Protein AF-A0A838HYQ6-F1 (afdb_monomer_lite)

Secondary structure (DSSP, 8-state):
-HHHHHHHHHHHHHHHHHHHHHHHHHHHHHHHHTT--TTS-HHHHHHHHHHHHHHHHHHHHHHHHHHHHHHHHTT---GGGHHHHHHHHHHHHHHHHHHHHHHIIIIIS---

Structure (mmCIF, N/CA/C/O backbone):
data_AF-A0A838HYQ6-F1
#
_entry.id   AF-A0A838HYQ6-F1
#
loop_
_atom_site.group_PDB
_atom_site.id
_atom_site.type_symbol
_atom_site.label_atom_id
_atom_site.label_alt_id
_atom_site.label_comp_id
_atom_site.label_asym_id
_atom_site.label_entity_id
_atom_site.label_seq_id
_atom_site.pdbx_PDB_ins_code
_atom_site.Cartn_x
_atom_site.Cartn_y
_atom_site.Cartn_z
_atom_site.occupancy
_atom_site.B_iso_or_equiv
_atom_site.auth_seq_id
_atom_site.auth_comp_id
_atom_site.auth_asym_id
_atom_site.auth_atom_id
_atom_site.pdbx_PDB_model_num
ATOM 1 N N . ASP A 1 1 ? -23.676 -4.061 15.754 1.00 61.34 1 ASP A N 1
ATOM 2 C CA . ASP A 1 1 ? -22.248 -4.304 16.058 1.00 61.34 1 ASP A CA 1
ATOM 3 C C . ASP A 1 1 ? -21.327 -3.662 15.026 1.00 61.34 1 ASP A C 1
ATOM 5 O O . ASP A 1 1 ? -20.754 -4.354 14.186 1.00 61.34 1 ASP A O 1
ATOM 9 N N . ASP A 1 2 ? -21.137 -2.345 15.103 1.00 75.62 2 ASP A N 1
ATOM 10 C CA . ASP A 1 2 ? -20.304 -1.580 14.153 1.00 75.62 2 ASP A CA 1
ATOM 11 C C . ASP A 1 2 ? -18.847 -2.070 14.116 1.00 75.62 2 ASP A C 1
ATOM 13 O O . ASP A 1 2 ? -18.203 -2.095 13.069 1.00 75.62 2 ASP A O 1
ATOM 17 N N . LEU A 1 3 ? -18.347 -2.589 15.243 1.00 76.88 3 LEU A N 1
ATOM 18 C CA . LEU A 1 3 ? -17.020 -3.201 15.342 1.00 76.88 3 LEU A CA 1
ATOM 19 C C . LEU A 1 3 ? -16.883 -4.487 14.517 1.00 76.88 3 LEU A C 1
ATOM 21 O O . LEU A 1 3 ? -15.807 -4.765 13.987 1.00 76.88 3 LEU A O 1
ATOM 25 N N . ARG A 1 4 ? -17.949 -5.289 14.393 1.00 81.94 4 ARG A N 1
ATOM 26 C CA . ARG A 1 4 ? -17.924 -6.511 13.576 1.00 81.94 4 ARG A CA 1
ATOM 27 C C . ARG A 1 4 ? -17.851 -6.150 12.098 1.00 81.94 4 ARG A C 1
ATOM 29 O O . ARG A 1 4 ? -17.064 -6.750 11.372 1.00 81.94 4 ARG A O 1
ATOM 36 N N . GLN A 1 5 ? -18.629 -5.153 11.682 1.00 85.12 5 GLN A N 1
ATOM 37 C CA . GLN A 1 5 ? -18.608 -4.634 10.319 1.00 85.12 5 GLN A CA 1
ATOM 38 C C . GLN A 1 5 ? -17.237 -4.035 9.984 1.00 85.12 5 GLN A C 1
ATOM 40 O O . GLN A 1 5 ? -16.644 -4.437 8.987 1.00 85.12 5 GLN A O 1
ATOM 45 N N . PHE A 1 6 ? -16.683 -3.183 10.854 1.00 85.56 6 PHE A N 1
ATOM 46 C CA . PHE A 1 6 ? -15.327 -2.642 10.710 1.00 85.56 6 PHE A CA 1
ATOM 47 C C . PHE A 1 6 ? -14.291 -3.747 10.469 1.00 85.56 6 PHE A C 1
ATOM 49 O O . PHE A 1 6 ? -13.580 -3.720 9.471 1.00 85.56 6 PHE A O 1
ATOM 56 N N . ARG A 1 7 ? -14.260 -4.775 11.328 1.00 86.44 7 ARG A N 1
ATOM 57 C CA . ARG A 1 7 ? -13.299 -5.884 11.211 1.00 86.44 7 ARG A CA 1
ATOM 58 C C . ARG A 1 7 ? -13.404 -6.617 9.876 1.00 86.44 7 ARG A C 1
ATOM 60 O O . ARG A 1 7 ? -12.372 -6.954 9.305 1.00 86.44 7 ARG A O 1
ATOM 67 N N . VAL A 1 8 ? -14.624 -6.877 9.404 1.00 90.38 8 VAL A N 1
ATOM 68 C CA . VAL A 1 8 ? -14.861 -7.571 8.130 1.00 90.38 8 VAL A CA 1
ATOM 69 C C . VAL A 1 8 ? -14.372 -6.729 6.952 1.00 90.38 8 VAL A C 1
ATOM 71 O O . VAL A 1 8 ? -13.671 -7.254 6.092 1.00 90.38 8 VAL A O 1
ATOM 74 N N . TRP A 1 9 ? -14.672 -5.429 6.927 1.00 90.00 9 TRP A N 1
ATOM 75 C CA . TRP A 1 9 ? -14.225 -4.557 5.839 1.00 90.00 9 TRP A CA 1
ATOM 76 C C . TRP A 1 9 ? -12.713 -4.339 5.852 1.00 90.00 9 TRP A C 1
ATOM 78 O O . TRP A 1 9 ? -12.084 -4.454 4.808 1.00 90.00 9 TRP A O 1
ATOM 88 N N . THR A 1 10 ? -12.099 -4.113 7.018 1.00 89.69 10 THR A N 1
ATOM 89 C CA . THR A 1 10 ? -10.644 -3.916 7.114 1.00 89.69 10 THR A CA 1
ATOM 90 C C . THR A 1 10 ? -9.870 -5.137 6.620 1.00 89.69 10 THR A C 1
ATOM 92 O O . THR A 1 10 ? -8.917 -4.983 5.857 1.00 89.69 10 THR A O 1
ATOM 95 N N . ILE A 1 11 ? -10.277 -6.352 7.015 1.00 92.19 11 ILE A N 1
ATOM 96 C CA . ILE A 1 11 ? -9.584 -7.563 6.559 1.00 92.19 11 ILE A CA 1
ATOM 97 C C . ILE A 1 11 ? -9.855 -7.847 5.080 1.00 92.19 11 ILE A C 1
ATOM 99 O O . ILE A 1 11 ? -8.938 -8.250 4.372 1.00 92.19 11 ILE A O 1
ATOM 103 N N . ALA A 1 12 ? -11.071 -7.583 4.589 1.00 94.12 12 ALA A N 1
ATOM 104 C CA . ALA A 1 12 ? -11.383 -7.710 3.169 1.00 94.12 12 ALA A CA 1
ATOM 105 C C . ALA A 1 12 ? -10.497 -6.782 2.323 1.00 94.12 12 ALA A C 1
ATOM 107 O O . ALA A 1 12 ? -9.874 -7.243 1.369 1.00 94.12 12 ALA A O 1
ATOM 108 N N . THR A 1 13 ? -10.352 -5.512 2.715 1.00 93.50 13 THR A N 1
ATOM 109 C CA . THR A 1 13 ? -9.462 -4.557 2.039 1.00 93.50 13 THR A CA 1
ATOM 110 C C . THR A 1 13 ? -8.003 -5.016 2.069 1.00 93.50 13 THR A C 1
ATOM 112 O O . THR A 1 13 ? -7.326 -4.967 1.044 1.00 93.50 13 THR A O 1
ATOM 115 N N . ALA A 1 14 ? -7.521 -5.526 3.208 1.00 92.81 14 ALA A N 1
ATOM 116 C CA . ALA A 1 14 ? -6.159 -6.048 3.315 1.00 92.81 14 ALA A CA 1
ATOM 117 C C . ALA A 1 14 ? -5.915 -7.253 2.387 1.00 92.81 14 ALA A C 1
ATOM 119 O O . ALA A 1 14 ? -4.866 -7.336 1.751 1.00 92.81 14 ALA A O 1
ATOM 120 N N . LEU A 1 15 ? -6.885 -8.168 2.271 1.00 94.56 15 LEU A N 1
ATOM 121 C CA . LEU A 1 15 ? -6.801 -9.330 1.379 1.00 94.56 15 LEU A CA 1
ATOM 122 C C . LEU A 1 15 ? -6.834 -8.934 -0.102 1.00 94.56 15 LEU A 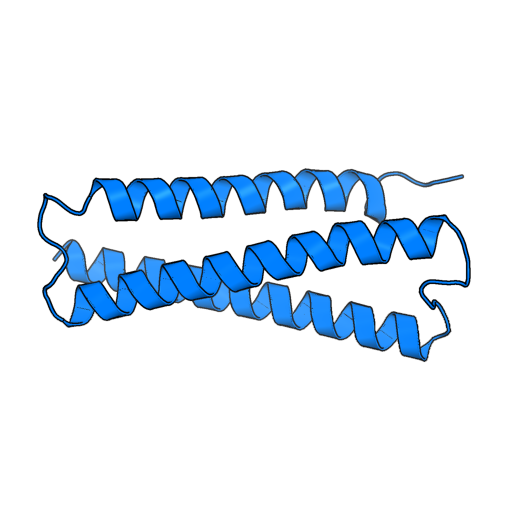C 1
ATOM 124 O O . LEU A 1 15 ? -6.078 -9.487 -0.903 1.00 94.56 15 LEU A O 1
ATOM 128 N N . LEU A 1 16 ? -7.673 -7.965 -0.470 1.00 94.38 16 LEU A N 1
ATOM 129 C CA . LEU A 1 16 ? -7.702 -7.420 -1.829 1.00 94.38 16 LEU A CA 1
ATOM 130 C C . LEU A 1 16 ? -6.364 -6.761 -2.184 1.00 94.38 16 LEU A C 1
ATOM 132 O O . LEU A 1 16 ? -5.803 -7.050 -3.238 1.00 94.38 16 LEU A O 1
ATOM 136 N N . GLY A 1 17 ? -5.800 -5.968 -1.269 1.00 91.50 17 GLY A N 1
ATOM 137 C CA . GLY A 1 17 ? -4.466 -5.392 -1.431 1.00 91.50 17 GLY A CA 1
ATOM 138 C C . GLY A 1 17 ? -3.367 -6.449 -1.559 1.00 91.50 17 GLY A C 1
ATOM 139 O O . GLY A 1 17 ? -2.487 -6.325 -2.407 1.00 91.50 17 GLY A O 1
ATOM 140 N N . ALA A 1 18 ? -3.426 -7.522 -0.765 1.00 93.31 18 ALA A N 1
ATOM 141 C CA . ALA A 1 18 ? -2.469 -8.625 -0.858 1.00 93.31 18 ALA A CA 1
ATOM 142 C C . ALA A 1 18 ? -2.566 -9.367 -2.199 1.00 93.31 18 ALA A C 1
ATOM 144 O O . ALA A 1 18 ? -1.544 -9.723 -2.781 1.00 93.31 18 ALA A O 1
ATOM 145 N N . THR A 1 19 ? -3.784 -9.555 -2.713 1.00 94.19 19 THR A N 1
ATOM 146 C CA . THR A 1 19 ? -4.026 -10.154 -4.035 1.00 94.19 19 THR A CA 1
ATOM 147 C C . THR A 1 19 ? -3.441 -9.283 -5.144 1.00 94.19 19 THR A C 1
ATOM 149 O O . THR A 1 19 ? -2.760 -9.786 -6.034 1.00 94.19 19 THR A O 1
ATOM 152 N N . PHE A 1 20 ? -3.647 -7.968 -5.054 1.00 91.25 20 PHE A N 1
ATOM 153 C CA . PHE A 1 20 ? -3.056 -7.000 -5.969 1.00 91.25 20 PHE A CA 1
ATOM 154 C C . PHE A 1 20 ? -1.517 -7.044 -5.937 1.00 91.25 20 PHE A C 1
ATOM 156 O O . PHE A 1 20 ? -0.880 -7.179 -6.979 1.00 91.25 20 PHE A O 1
ATOM 163 N N . LEU A 1 21 ? -0.912 -7.033 -4.743 1.00 91.94 21 LEU A N 1
ATOM 164 C CA . LEU A 1 21 ? 0.543 -7.108 -4.578 1.00 91.94 21 LEU A CA 1
ATOM 165 C C . LEU A 1 21 ? 1.128 -8.420 -5.128 1.00 91.94 21 LEU A C 1
ATOM 167 O O . LEU A 1 21 ? 2.203 -8.413 -5.725 1.00 91.94 21 LEU A O 1
ATOM 171 N N . ALA A 1 22 ? 0.421 -9.540 -4.956 1.00 91.12 22 ALA A N 1
ATOM 172 C CA . ALA A 1 22 ? 0.820 -10.824 -5.523 1.00 91.12 22 ALA A CA 1
ATOM 173 C C . ALA A 1 22 ? 0.791 -10.804 -7.060 1.00 91.12 22 ALA A C 1
ATOM 175 O O . ALA A 1 22 ? 1.720 -11.311 -7.689 1.00 91.12 22 ALA A O 1
ATOM 176 N N . GLY A 1 23 ? -0.229 -10.178 -7.659 1.00 89.69 23 GLY A N 1
ATOM 177 C CA . GLY A 1 23 ? -0.297 -9.951 -9.105 1.00 89.69 23 GLY A CA 1
ATOM 178 C C . GLY A 1 23 ? 0.876 -9.110 -9.613 1.00 89.69 23 GLY A C 1
ATOM 179 O O . GLY A 1 23 ? 1.561 -9.518 -10.546 1.00 89.69 23 GLY A O 1
ATOM 180 N N . GLN A 1 24 ? 1.178 -8.002 -8.929 1.00 86.75 24 GLN A N 1
ATOM 181 C CA . GLN A 1 24 ? 2.321 -7.141 -9.249 1.00 86.75 24 GLN A CA 1
ATOM 182 C C . GLN A 1 24 ? 3.641 -7.919 -9.207 1.00 86.75 24 GLN A C 1
ATOM 184 O O . GLN A 1 24 ? 4.455 -7.837 -10.121 1.00 86.75 24 GLN A O 1
ATOM 189 N N . PHE A 1 25 ? 3.850 -8.714 -8.156 1.00 86.19 25 PHE A N 1
ATOM 190 C CA . PHE A 1 25 ? 5.056 -9.523 -8.022 1.00 86.19 25 PHE A CA 1
ATOM 191 C C . PHE A 1 25 ? 5.170 -10.572 -9.137 1.00 86.19 25 PHE A C 1
ATOM 193 O O . PHE A 1 25 ? 6.250 -10.762 -9.693 1.00 86.19 25 PHE A O 1
ATOM 200 N N . TYR A 1 26 ? 4.059 -11.217 -9.504 1.00 88.44 26 TYR A N 1
ATOM 201 C CA . TYR A 1 26 ? 4.026 -12.164 -10.615 1.00 88.44 26 TYR A CA 1
ATOM 202 C C . TYR A 1 26 ? 4.415 -11.497 -11.943 1.00 88.44 26 TYR A C 1
ATOM 204 O O . TYR A 1 26 ? 5.324 -11.991 -12.613 1.00 88.44 26 TYR A O 1
ATOM 212 N N . GLU A 1 27 ? 3.821 -10.347 -12.283 1.00 84.50 27 GLU A N 1
ATOM 213 C CA . GLU A 1 27 ? 4.179 -9.585 -13.491 1.00 84.50 27 GLU A CA 1
ATOM 214 C C . GLU A 1 27 ? 5.665 -9.209 -13.512 1.00 84.50 27 GLU A C 1
ATOM 216 O O . GLU A 1 27 ? 6.344 -9.412 -14.517 1.00 84.50 27 GLU A O 1
ATOM 221 N N . PHE A 1 28 ? 6.208 -8.747 -12.382 1.00 83.12 28 PHE A N 1
ATOM 222 C CA . PHE A 1 28 ? 7.634 -8.446 -12.253 1.00 83.12 28 PHE A CA 1
ATOM 223 C C . PHE A 1 28 ? 8.509 -9.662 -12.566 1.00 83.12 28 PHE A C 1
ATOM 225 O O . PHE A 1 28 ? 9.477 -9.552 -13.319 1.00 83.12 28 PHE A O 1
ATOM 232 N N . THR A 1 29 ? 8.187 -10.823 -11.988 1.00 81.75 29 THR A N 1
ATOM 233 C CA . THR A 1 29 ? 8.968 -12.047 -12.217 1.00 81.75 29 THR A CA 1
ATOM 234 C C . THR A 1 29 ? 8.891 -12.515 -13.665 1.00 81.75 29 THR A C 1
ATOM 236 O O . THR A 1 29 ? 9.908 -12.940 -14.213 1.00 81.75 29 THR A O 1
ATOM 239 N N . LEU A 1 30 ? 7.722 -12.381 -14.298 1.00 83.38 30 LEU A N 1
ATOM 240 C CA . LEU A 1 30 ? 7.517 -12.732 -15.696 1.00 83.38 30 LEU A CA 1
ATOM 241 C C . LEU A 1 30 ? 8.332 -11.820 -16.620 1.00 83.38 30 LEU A C 1
ATOM 243 O O . LEU A 1 30 ? 9.097 -12.321 -17.438 1.00 83.38 30 LEU A O 1
ATOM 247 N N . PHE A 1 31 ? 8.273 -10.498 -16.431 1.00 79.38 31 PHE A N 1
ATOM 248 C CA . PHE A 1 31 ? 9.041 -9.546 -17.243 1.00 79.38 31 PHE A CA 1
ATOM 249 C C . PHE A 1 31 ? 10.554 -9.726 -17.105 1.00 79.38 31 PHE A C 1
ATOM 251 O O . PHE A 1 31 ? 11.284 -9.665 -18.097 1.00 79.38 31 PHE A O 1
ATOM 258 N N . VAL A 1 32 ? 11.039 -10.010 -15.893 1.00 78.31 32 VAL A N 1
ATOM 259 C CA . VAL A 1 32 ? 12.457 -10.318 -15.671 1.00 78.31 32 VAL A CA 1
ATOM 260 C C . VAL A 1 32 ? 12.852 -11.629 -16.361 1.00 78.31 32 VAL A C 1
ATOM 262 O O . VAL A 1 32 ? 13.940 -11.703 -16.940 1.00 78.31 32 VAL A O 1
ATOM 265 N N . ALA A 1 33 ? 11.985 -12.647 -16.332 1.00 76.44 33 ALA A N 1
ATOM 266 C CA . ALA A 1 33 ? 12.214 -13.928 -17.000 1.00 76.44 33 ALA A CA 1
ATOM 267 C C . ALA A 1 33 ? 12.193 -13.812 -18.537 1.00 76.44 33 ALA A C 1
ATOM 269 O O . ALA A 1 33 ? 12.991 -14.466 -19.204 1.00 76.44 33 ALA A O 1
ATOM 270 N N . GLU A 1 34 ? 11.347 -12.941 -19.092 1.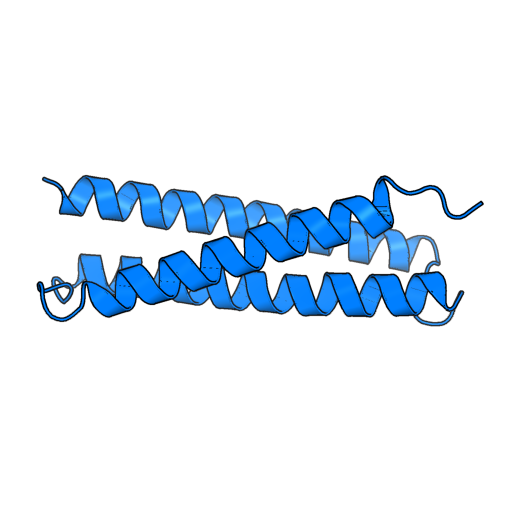00 78.00 34 GLU A N 1
ATOM 271 C CA . GLU A 1 34 ? 11.266 -12.629 -20.528 1.00 78.00 34 GLU A CA 1
ATOM 272 C C . GLU A 1 34 ? 12.404 -11.712 -21.023 1.00 78.00 34 GLU A C 1
ATOM 274 O O . GLU A 1 34 ? 12.531 -11.459 -22.220 1.00 78.00 34 GLU A O 1
ATOM 279 N N . GLY A 1 35 ? 13.284 -11.246 -20.128 1.00 67.56 35 GLY A N 1
ATOM 280 C CA . GLY A 1 35 ? 14.486 -10.481 -20.479 1.00 67.56 35 GLY A CA 1
ATOM 281 C C . GLY A 1 35 ? 14.336 -8.957 -20.407 1.00 67.56 35 GLY A C 1
ATOM 282 O O . GLY A 1 35 ? 15.309 -8.240 -20.672 1.00 67.56 35 GLY A O 1
ATOM 283 N N . MET A 1 36 ? 13.178 -8.441 -19.978 1.00 61.53 36 MET A N 1
ATOM 284 C CA . MET A 1 36 ? 13.038 -7.044 -19.558 1.00 61.53 36 MET A CA 1
ATOM 285 C C . MET A 1 36 ? 13.643 -6.875 -18.163 1.00 61.53 36 MET A C 1
ATOM 287 O O . MET A 1 36 ? 12.981 -6.994 -17.135 1.00 61.53 36 MET A O 1
ATOM 291 N N . LYS A 1 37 ? 14.949 -6.616 -18.127 1.00 65.25 37 LYS A N 1
ATOM 292 C CA . LYS A 1 37 ? 15.687 -6.281 -16.913 1.00 65.25 37 LYS A CA 1
ATOM 293 C C . LYS A 1 37 ? 15.658 -4.772 -16.689 1.00 65.25 37 LYS A C 1
ATOM 295 O O . LYS A 1 37 ? 15.408 -3.986 -17.603 1.00 65.25 37 LYS A O 1
ATOM 300 N N . LEU A 1 38 ? 16.004 -4.371 -15.468 1.00 60.22 38 LEU A N 1
ATOM 301 C CA . LEU A 1 38 ? 16.204 -2.971 -15.078 1.00 60.22 38 LEU A CA 1
ATOM 302 C C . LEU A 1 38 ? 17.113 -2.187 -16.037 1.00 60.22 38 LEU A C 1
ATOM 304 O O . LEU A 1 38 ? 16.986 -0.974 -16.115 1.00 60.22 38 LEU A O 1
ATOM 308 N N . GLU A 1 39 ? 18.009 -2.861 -16.756 1.00 60.53 39 GLU A N 1
ATOM 309 C CA . GLU A 1 39 ? 19.051 -2.249 -17.588 1.00 60.53 39 GLU A CA 1
ATOM 310 C C . GLU A 1 39 ? 18.747 -2.298 -19.094 1.00 60.53 39 GLU A C 1
ATOM 312 O O . GLU A 1 39 ? 19.529 -1.784 -19.890 1.00 60.53 39 GLU A O 1
ATOM 317 N N . THR A 1 40 ? 17.633 -2.911 -19.517 1.00 66.19 40 THR A N 1
ATOM 318 C CA . THR A 1 40 ? 17.367 -3.130 -20.950 1.00 66.19 40 THR A CA 1
ATOM 319 C C . THR A 1 40 ? 16.971 -1.837 -21.677 1.00 66.19 40 THR A C 1
ATOM 321 O O . THR A 1 40 ? 17.230 -1.696 -22.870 1.00 66.19 40 THR A O 1
ATOM 324 N N . SER A 1 41 ? 16.348 -0.882 -20.978 1.00 73.12 41 SER A N 1
ATOM 325 C CA . SER A 1 41 ? 15.926 0.419 -21.518 1.00 73.12 41 SER A CA 1
ATOM 326 C C . SER A 1 41 ? 15.611 1.402 -20.379 1.00 73.12 41 SER A C 1
ATOM 328 O O . SER A 1 41 ? 15.113 0.956 -19.340 1.00 73.12 41 SER A O 1
ATOM 330 N N . PRO A 1 42 ? 15.797 2.728 -20.565 1.00 77.44 42 PRO A N 1
ATOM 331 C CA . PRO A 1 42 ? 15.348 3.744 -19.608 1.00 77.44 42 PRO A CA 1
ATOM 332 C C . PRO A 1 42 ? 13.870 3.605 -19.216 1.00 77.44 42 PRO A C 1
ATOM 334 O O . PRO A 1 42 ? 13.512 3.852 -18.067 1.00 77.44 42 PRO A O 1
ATOM 337 N N . PHE A 1 43 ? 13.019 3.154 -20.147 1.00 79.31 43 PHE A N 1
ATOM 338 C CA . PHE A 1 43 ? 11.607 2.882 -19.872 1.00 79.31 43 PHE A CA 1
ATOM 339 C C . PHE A 1 43 ? 11.436 1.759 -18.842 1.00 79.31 43 PHE A C 1
ATOM 341 O O . PHE A 1 43 ? 10.717 1.927 -17.859 1.00 79.31 43 PHE A O 1
ATOM 348 N N . SER A 1 44 ? 12.146 0.640 -19.018 1.00 76.31 44 SER A N 1
ATOM 349 C CA . SER A 1 44 ? 12.119 -0.489 -18.083 1.00 76.31 44 SER A CA 1
ATOM 350 C C . SER A 1 44 ? 12.636 -0.076 -16.704 1.00 76.31 44 SER A C 1
ATOM 352 O O . SER A 1 44 ? 12.007 -0.400 -15.699 1.00 76.31 44 SER A O 1
ATOM 354 N N . SER A 1 45 ? 13.726 0.699 -16.628 1.00 81.12 45 SER A N 1
ATOM 355 C CA . SER A 1 45 ? 14.246 1.209 -15.350 1.00 81.12 45 SER A CA 1
ATOM 356 C C . SER A 1 45 ? 13.205 2.055 -14.609 1.00 81.12 45 SER A C 1
ATOM 358 O O . SER A 1 45 ? 12.935 1.815 -13.432 1.00 81.12 45 SER A O 1
ATOM 360 N N . SER A 1 46 ? 12.589 3.026 -15.294 1.00 83.88 46 SER A N 1
ATOM 361 C CA . SER A 1 46 ? 11.558 3.888 -14.704 1.00 83.88 46 SER A CA 1
ATOM 362 C C . SER A 1 46 ? 10.309 3.105 -14.304 1.00 83.88 46 SER A C 1
ATOM 364 O O . SER A 1 46 ? 9.775 3.345 -13.223 1.00 83.88 46 SER A O 1
ATOM 366 N N . PHE A 1 47 ? 9.882 2.141 -15.124 1.00 84.38 47 PHE A N 1
ATOM 367 C CA . PHE A 1 47 ? 8.767 1.247 -14.821 1.00 84.38 47 PHE A CA 1
ATOM 368 C C . PHE A 1 47 ? 8.990 0.510 -13.501 1.00 84.38 47 PHE A C 1
ATOM 370 O O . PHE A 1 47 ? 8.178 0.645 -12.586 1.00 84.38 47 PHE A O 1
ATOM 377 N N . PHE A 1 48 ? 10.104 -0.217 -13.376 1.00 83.81 48 PHE A N 1
ATOM 378 C CA . PHE A 1 48 ? 10.401 -1.031 -12.198 1.00 83.81 48 PHE A CA 1
ATOM 379 C C . PHE A 1 48 ? 10.561 -0.186 -10.928 1.00 83.81 48 PHE A C 1
ATOM 381 O O . PHE A 1 48 ? 10.104 -0.593 -9.861 1.00 83.81 48 PHE A O 1
ATOM 388 N N . VAL A 1 49 ? 11.177 0.999 -11.022 1.00 87.69 49 VAL A N 1
ATOM 389 C CA . VAL A 1 49 ? 11.326 1.902 -9.870 1.00 87.69 49 VAL A CA 1
ATOM 390 C C . VAL A 1 49 ? 9.971 2.452 -9.425 1.00 87.69 49 VAL A C 1
ATOM 392 O O . VAL A 1 49 ? 9.654 2.379 -8.239 1.00 87.69 49 VAL A O 1
ATOM 395 N N . LEU A 1 50 ? 9.151 2.961 -10.351 1.00 89.19 50 LEU A N 1
ATOM 396 C CA . LEU A 1 50 ? 7.840 3.536 -10.026 1.00 89.19 50 LEU A CA 1
ATOM 397 C C . LEU A 1 50 ? 6.890 2.483 -9.449 1.00 89.19 50 LEU A C 1
ATOM 399 O O . LEU A 1 50 ? 6.347 2.657 -8.357 1.00 89.19 50 LEU A O 1
ATOM 403 N N . THR A 1 51 ? 6.715 1.371 -10.161 1.00 89.94 51 THR A N 1
ATOM 404 C CA . THR A 1 51 ? 5.795 0.299 -9.757 1.00 89.94 51 THR A CA 1
ATOM 405 C C . THR A 1 51 ? 6.313 -0.478 -8.544 1.00 89.94 51 THR A C 1
ATOM 407 O O . THR A 1 51 ? 5.514 -0.913 -7.714 1.00 89.94 51 THR A O 1
ATOM 410 N N . GLY A 1 52 ? 7.634 -0.606 -8.381 1.00 88.81 52 GLY A N 1
ATOM 411 C CA . GLY A 1 52 ? 8.257 -1.278 -7.240 1.00 88.81 52 GLY A CA 1
ATOM 412 C C . GLY A 1 52 ? 8.162 -0.453 -5.959 1.00 88.81 52 GLY A C 1
ATOM 413 O O . GLY A 1 52 ? 7.767 -0.971 -4.913 1.00 88.81 52 GLY A O 1
ATOM 414 N N . PHE A 1 53 ? 8.441 0.852 -6.036 1.00 92.06 53 PHE A N 1
ATOM 415 C CA . PHE A 1 53 ? 8.266 1.765 -4.903 1.00 92.06 53 PHE A CA 1
ATOM 416 C C . PHE A 1 53 ? 6.799 1.863 -4.480 1.00 92.06 53 PHE A C 1
ATOM 418 O O . PH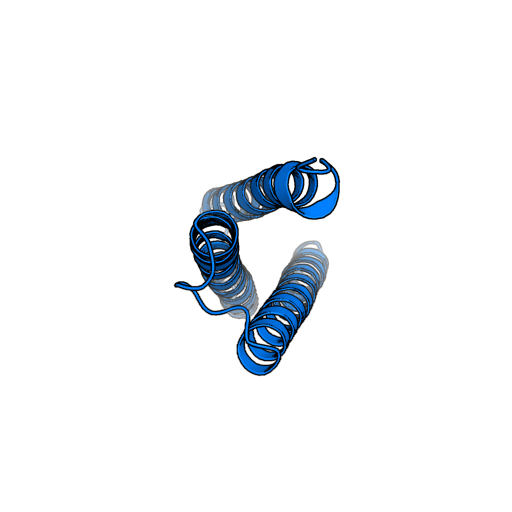E A 1 53 ? 6.488 1.854 -3.287 1.00 92.06 53 PHE A O 1
ATOM 425 N N . HIS A 1 54 ? 5.886 1.891 -5.449 1.00 93.00 54 HIS A N 1
ATOM 426 C CA . HIS A 1 54 ? 4.458 1.818 -5.179 1.00 93.00 54 HIS A CA 1
ATOM 427 C C . HIS A 1 54 ? 4.067 0.494 -4.498 1.00 93.00 54 HIS A C 1
ATOM 429 O O . HIS A 1 54 ? 3.394 0.511 -3.469 1.00 93.00 54 HIS A O 1
ATOM 435 N N . GLY A 1 55 ? 4.553 -0.648 -4.997 1.00 92.25 55 GLY A N 1
ATOM 436 C CA . GLY A 1 55 ? 4.318 -1.958 -4.383 1.00 92.25 55 GLY A CA 1
ATOM 437 C C . GLY A 1 55 ? 4.786 -2.032 -2.923 1.00 92.25 55 GLY A C 1
ATOM 438 O O . GLY A 1 55 ? 4.096 -2.603 -2.078 1.00 92.25 55 GLY A O 1
ATOM 439 N N . LEU A 1 56 ? 5.903 -1.376 -2.587 1.00 94.06 56 LEU A N 1
ATOM 440 C CA . LEU A 1 56 ? 6.358 -1.228 -1.201 1.00 94.06 56 LEU A CA 1
ATOM 441 C C . LEU A 1 56 ? 5.352 -0.439 -0.341 1.00 94.06 56 LEU A C 1
ATOM 443 O O . LEU A 1 56 ? 5.060 -0.849 0.782 1.00 94.06 56 LEU A O 1
ATOM 447 N N . HIS A 1 57 ? 4.783 0.653 -0.860 1.00 95.56 57 HIS A N 1
ATOM 448 C CA . HIS A 1 57 ? 3.753 1.423 -0.148 1.00 95.56 57 HIS A CA 1
ATOM 449 C C . HIS A 1 57 ? 2.486 0.596 0.087 1.00 95.56 57 HIS A C 1
ATOM 451 O O . HIS A 1 57 ? 1.941 0.604 1.190 1.00 95.56 57 HIS A O 1
ATOM 457 N N . VAL A 1 58 ? 2.054 -0.180 -0.910 1.00 94.88 58 VAL A N 1
ATOM 458 C CA . VAL A 1 58 ? 0.925 -1.110 -0.761 1.00 94.88 58 VAL A CA 1
ATOM 459 C C . VAL A 1 58 ? 1.213 -2.138 0.335 1.00 94.88 58 VAL A C 1
ATOM 461 O O . VAL A 1 58 ? 0.377 -2.341 1.215 1.00 94.88 58 VAL A O 1
ATOM 464 N N . ALA A 1 59 ? 2.408 -2.739 0.353 1.00 94.62 59 ALA A N 1
ATOM 465 C CA . ALA A 1 59 ? 2.803 -3.696 1.387 1.00 94.62 59 ALA A CA 1
ATOM 466 C C . ALA A 1 59 ? 2.759 -3.085 2.801 1.00 94.62 59 ALA A C 1
ATOM 468 O O . ALA A 1 59 ? 2.202 -3.689 3.721 1.00 94.62 59 ALA A O 1
ATOM 469 N N . ILE A 1 60 ? 3.281 -1.865 2.972 1.00 95.75 60 ILE A N 1
ATOM 470 C CA . ILE A 1 60 ? 3.215 -1.123 4.242 1.00 95.75 60 ILE A CA 1
ATOM 471 C C . ILE A 1 60 ? 1.754 -0.837 4.624 1.00 95.75 60 ILE A C 1
ATOM 473 O O . ILE A 1 60 ? 1.365 -1.044 5.774 1.00 95.75 60 ILE A O 1
ATOM 477 N N . GLY A 1 61 ? 0.919 -0.436 3.664 1.00 94.06 61 GLY A N 1
ATOM 478 C CA . GLY A 1 61 ? -0.517 -0.236 3.862 1.00 94.06 61 GLY A CA 1
ATOM 479 C C . GLY A 1 61 ? -1.232 -1.491 4.368 1.00 94.06 61 GLY A C 1
ATOM 480 O O . GLY A 1 61 ? -2.004 -1.415 5.324 1.00 94.06 61 GLY A O 1
ATOM 481 N N . ILE A 1 62 ? -0.929 -2.659 3.789 1.00 94.19 62 ILE A N 1
ATOM 482 C CA . ILE A 1 62 ? -1.524 -3.940 4.195 1.00 94.19 62 ILE A CA 1
ATOM 483 C C . ILE A 1 62 ? -1.130 -4.246 5.637 1.00 94.19 62 ILE A C 1
ATOM 485 O O . ILE A 1 62 ? -1.986 -4.601 6.447 1.00 94.19 62 ILE A O 1
ATOM 489 N N . LEU A 1 63 ? 0.147 -4.058 5.989 1.00 94.69 63 LEU A N 1
ATOM 490 C CA . LEU A 1 63 ? 0.624 -4.252 7.359 1.00 94.69 63 LEU A CA 1
ATOM 491 C C . LEU A 1 63 ? -0.096 -3.330 8.351 1.00 94.69 63 LEU A C 1
ATOM 493 O O . LEU A 1 63 ? -0.456 -3.776 9.443 1.00 94.69 63 LEU A O 1
ATOM 497 N N . MET A 1 64 ? -0.366 -2.075 7.979 1.00 93.12 64 MET A N 1
ATOM 498 C CA . MET A 1 64 ? -1.133 -1.144 8.814 1.00 93.12 64 MET A CA 1
ATOM 499 C C . MET A 1 64 ? -2.595 -1.578 8.981 1.00 93.12 64 MET A C 1
ATOM 501 O O . MET A 1 64 ? -3.096 -1.590 10.107 1.00 93.12 64 MET A O 1
ATOM 505 N N . LEU A 1 65 ? -3.266 -2.007 7.907 1.00 91.88 65 LEU A N 1
ATOM 506 C CA . LEU A 1 65 ? -4.641 -2.520 7.966 1.00 91.88 65 LEU A CA 1
ATOM 507 C C . LEU A 1 65 ? -4.746 -3.788 8.826 1.00 91.88 65 LEU A C 1
ATOM 509 O O . LEU A 1 65 ? -5.629 -3.889 9.681 1.00 91.88 65 LEU A O 1
ATOM 513 N N . VAL A 1 66 ? -3.818 -4.733 8.661 1.00 92.38 66 VAL A N 1
ATOM 514 C CA . VAL A 1 66 ? -3.751 -5.955 9.480 1.00 92.38 66 VAL A CA 1
ATOM 515 C C . VAL A 1 66 ? -3.481 -5.613 10.947 1.00 92.38 66 VAL A C 1
ATOM 517 O O . VAL A 1 66 ? -4.111 -6.186 11.838 1.00 92.38 66 VAL A O 1
ATOM 520 N N . SER 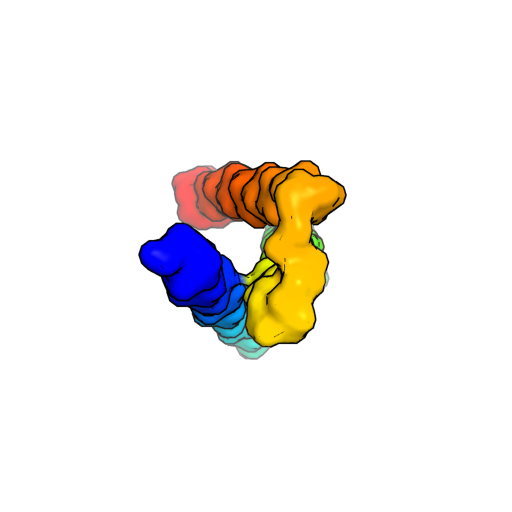A 1 67 ? -2.612 -4.636 11.219 1.00 90.81 67 SER A N 1
ATOM 521 C CA . SER A 1 67 ? -2.333 -4.162 12.581 1.00 90.81 67 SER A CA 1
ATOM 522 C C . SER A 1 67 ? -3.564 -3.525 13.235 1.00 90.81 67 SER A C 1
ATOM 524 O O . SER A 1 67 ? -3.848 -3.795 14.405 1.00 90.81 67 SER A O 1
ATOM 526 N N . LEU A 1 68 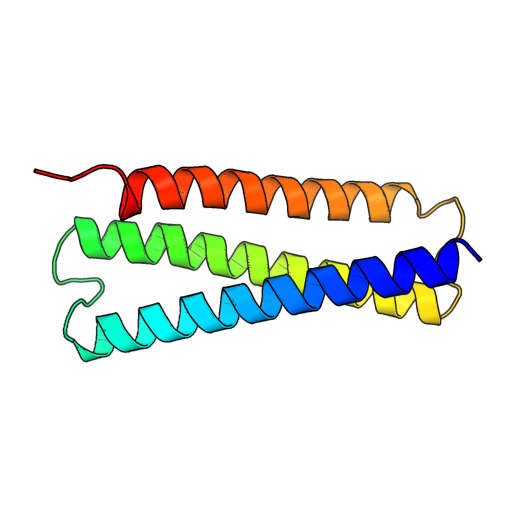? -4.341 -2.730 12.487 1.00 89.00 68 LEU A N 1
ATOM 527 C CA . LEU A 1 68 ? -5.615 -2.176 12.958 1.00 89.00 68 LEU A CA 1
ATOM 528 C C . LEU A 1 68 ? -6.642 -3.270 13.251 1.00 89.00 68 LEU A C 1
ATOM 530 O O . LEU A 1 68 ? -7.304 -3.241 14.291 1.00 89.00 68 LEU A O 1
ATOM 534 N N . TRP A 1 69 ? -6.753 -4.258 12.368 1.00 88.75 69 TRP A N 1
ATOM 535 C CA . TRP A 1 69 ? -7.637 -5.398 12.572 1.00 88.75 69 TRP A CA 1
ATOM 536 C C . TRP A 1 69 ? -7.255 -6.196 13.831 1.00 88.75 69 TRP A C 1
ATOM 538 O O . TRP A 1 69 ? -8.112 -6.464 14.679 1.00 88.75 69 TRP A O 1
ATOM 548 N N . ALA A 1 70 ? -5.963 -6.478 14.028 1.00 87.50 70 ALA A N 1
ATOM 549 C CA . ALA A 1 70 ? -5.449 -7.140 15.227 1.00 87.50 70 ALA A CA 1
ATOM 550 C C . ALA A 1 70 ? -5.714 -6.325 16.507 1.00 87.50 70 ALA A C 1
ATOM 552 O O . ALA A 1 70 ? -6.179 -6.868 17.514 1.00 87.50 70 ALA A O 1
ATOM 553 N N . ALA A 1 71 ? -5.501 -5.007 16.466 1.00 86.50 71 ALA A N 1
ATOM 554 C CA . ALA A 1 71 ? -5.807 -4.111 17.579 1.00 86.50 71 ALA A CA 1
ATOM 555 C C . ALA A 1 71 ? -7.312 -4.072 17.909 1.00 86.50 71 ALA A C 1
ATOM 557 O O . ALA A 1 71 ? -7.682 -3.981 19.085 1.00 86.50 71 ALA A O 1
ATOM 558 N N . SER A 1 72 ? -8.178 -4.181 16.893 1.00 84.88 72 SER A N 1
ATOM 559 C CA . SER A 1 72 ? -9.631 -4.284 17.061 1.00 84.88 72 SER A CA 1
ATOM 560 C C . SER A 1 72 ? -10.033 -5.559 17.794 1.00 84.88 72 SER A C 1
ATOM 562 O O . SER A 1 72 ? -10.884 -5.503 18.684 1.00 84.88 72 SER A O 1
ATOM 564 N N . MET A 1 73 ? -9.423 -6.703 17.465 1.00 80.88 73 MET A N 1
ATOM 565 C CA . MET A 1 73 ? -9.705 -7.979 18.135 1.00 80.88 73 MET A CA 1
ATOM 566 C C . MET A 1 73 ? -9.334 -7.958 19.619 1.00 80.88 73 MET A C 1
ATOM 568 O O . MET A 1 73 ? -10.081 -8.486 20.436 1.00 80.88 73 MET A O 1
ATOM 572 N N . GLY A 1 74 ? -8.236 -7.288 19.978 1.00 79.50 74 GLY A N 1
ATOM 573 C CA . GLY A 1 74 ? -7.812 -7.119 21.371 1.00 79.50 74 GLY A CA 1
ATOM 574 C C . GLY A 1 74 ? -8.636 -6.112 22.185 1.00 79.50 74 GLY A C 1
ATOM 575 O O . GLY A 1 74 ? -8.250 -5.800 23.307 1.00 79.50 74 GLY A O 1
ATOM 576 N N . GLY A 1 75 ? -9.713 -5.541 21.626 1.00 71.31 75 GLY A N 1
ATOM 577 C CA . GLY A 1 75 ? -10.551 -4.542 22.304 1.00 71.31 75 GLY A CA 1
ATOM 578 C C . GLY A 1 75 ? -9.865 -3.187 22.520 1.00 71.31 75 GLY A C 1
ATOM 579 O O . GLY A 1 75 ? -10.342 -2.371 23.299 1.00 71.31 75 GLY A O 1
ATOM 580 N N . ARG A 1 76 ? -8.737 -2.928 21.841 1.00 65.88 76 ARG A N 1
ATOM 581 C CA . ARG A 1 76 ? -7.903 -1.730 22.051 1.00 65.88 76 ARG A CA 1
ATOM 582 C C . ARG A 1 76 ? -8.297 -0.555 21.157 1.00 65.88 76 ARG A C 1
ATOM 584 O O . ARG A 1 76 ? -7.583 0.448 21.181 1.00 65.88 76 ARG A O 1
ATOM 591 N N . ILE A 1 77 ? -9.364 -0.672 20.361 1.00 65.69 77 ILE A N 1
ATOM 592 C CA . ILE A 1 77 ? -9.943 0.432 19.584 1.00 65.69 77 ILE A CA 1
ATOM 593 C C . ILE A 1 77 ? -11.028 1.094 20.439 1.00 65.69 77 ILE A C 1
ATOM 595 O O . ILE A 1 77 ? -12.174 0.660 20.472 1.00 65.69 77 ILE A O 1
ATOM 599 N N . THR A 1 78 ? -10.619 2.126 21.169 1.00 58.47 78 THR A N 1
ATOM 600 C CA . THR A 1 78 ? -11.485 3.069 21.895 1.00 58.47 78 THR A CA 1
ATOM 601 C C . THR A 1 78 ? -11.595 4.355 21.067 1.00 58.47 78 THR A C 1
ATOM 603 O O . THR A 1 78 ? -10.732 4.597 20.225 1.00 58.47 78 THR A O 1
ATOM 606 N N . SER A 1 79 ? -12.597 5.207 21.310 1.00 56.06 79 SER A N 1
ATOM 607 C CA . SER A 1 79 ? -12.840 6.465 20.577 1.00 56.06 79 SER A CA 1
ATOM 608 C C . SER A 1 79 ? -11.605 7.370 20.404 1.00 56.06 79 SER A C 1
ATOM 610 O O . SER A 1 79 ? -11.509 8.071 19.406 1.00 56.06 79 SER A O 1
ATOM 612 N N . GLY A 1 80 ? -10.610 7.293 21.298 1.00 57.06 80 GLY A N 1
ATOM 613 C CA . GLY A 1 80 ? -9.321 7.993 21.160 1.00 57.06 80 GLY A CA 1
ATOM 614 C C . GLY A 1 80 ? -8.372 7.452 20.076 1.00 57.06 80 GLY A C 1
ATOM 615 O O . GLY A 1 80 ? -7.288 7.989 19.904 1.00 57.06 80 GLY A O 1
ATOM 616 N N . LYS A 1 81 ? -8.737 6.384 19.355 1.00 66.75 81 LYS A N 1
ATOM 617 C CA . LYS A 1 81 ? -7.973 5.835 18.218 1.00 66.75 81 LYS A CA 1
ATOM 618 C C . LYS A 1 81 ? -8.712 5.934 16.885 1.00 66.75 81 LYS A C 1
ATOM 620 O O . LYS A 1 81 ? -8.228 5.384 15.897 1.00 66.75 81 LYS A O 1
ATOM 625 N N . ALA A 1 82 ? -9.855 6.621 16.849 1.00 76.38 82 ALA A N 1
ATOM 626 C CA . ALA A 1 82 ? -10.566 6.899 15.602 1.00 76.38 82 ALA A CA 1
ATOM 627 C C . ALA A 1 82 ? -9.661 7.643 14.603 1.00 76.38 82 ALA A C 1
ATOM 629 O O . ALA A 1 82 ? -9.609 7.264 13.439 1.00 76.38 82 ALA A O 1
ATOM 630 N N . GLU A 1 83 ? -8.844 8.579 15.095 1.00 83.44 83 GLU A N 1
ATOM 631 C CA . GLU A 1 83 ? -7.835 9.299 14.307 1.00 83.44 83 GLU A CA 1
ATOM 632 C C . GLU A 1 83 ? -6.817 8.356 13.642 1.00 83.44 83 GLU A C 1
ATOM 634 O O . GLU A 1 83 ? -6.457 8.529 12.484 1.00 83.44 83 GLU A O 1
ATOM 639 N N . VAL A 1 84 ? -6.380 7.297 14.335 1.00 85.50 84 VAL A N 1
ATOM 640 C CA . VAL A 1 84 ? -5.433 6.322 13.764 1.00 85.50 84 VAL A CA 1
ATOM 641 C C . VAL A 1 84 ? -6.080 5.548 12.615 1.00 85.50 84 VAL A C 1
ATOM 643 O O . VAL A 1 84 ? -5.433 5.291 11.603 1.00 85.50 84 VAL A O 1
ATOM 646 N N . VAL A 1 85 ? -7.355 5.177 12.760 1.00 86.50 85 VAL A N 1
ATOM 647 C CA . VAL A 1 85 ? -8.109 4.491 11.702 1.00 86.50 85 VAL A CA 1
ATOM 648 C C . VAL A 1 85 ? -8.297 5.409 10.495 1.00 86.50 85 VAL A C 1
ATOM 650 O O . VAL A 1 85 ? -8.090 4.965 9.367 1.00 86.50 85 VAL A O 1
ATOM 653 N N . GLU A 1 86 ? -8.635 6.677 10.726 1.00 89.19 86 GLU A N 1
ATOM 654 C CA . GLU A 1 86 ? -8.786 7.685 9.675 1.00 89.19 86 GLU A CA 1
ATOM 655 C C . GLU A 1 86 ? -7.468 7.921 8.931 1.00 89.19 86 GLU A C 1
ATOM 657 O O . GLU A 1 86 ? -7.435 7.832 7.707 1.00 89.19 86 GLU A O 1
ATOM 662 N N . ASN A 1 87 ? -6.358 8.095 9.652 1.00 91.44 87 ASN A N 1
ATOM 663 C CA . ASN A 1 87 ? -5.036 8.298 9.059 1.00 91.44 87 ASN A CA 1
ATOM 664 C C . ASN A 1 87 ? -4.584 7.104 8.204 1.00 91.44 87 ASN A C 1
ATOM 666 O O . ASN A 1 87 ? -4.043 7.292 7.114 1.00 91.44 87 ASN A O 1
ATOM 670 N N . VAL A 1 88 ? -4.826 5.868 8.657 1.00 91.75 88 VAL A N 1
ATOM 671 C CA . VAL A 1 88 ? -4.523 4.667 7.857 1.00 91.75 88 VAL A CA 1
ATOM 672 C C . VAL A 1 88 ? -5.450 4.563 6.644 1.00 91.75 88 VAL A C 1
ATOM 674 O O . VAL A 1 88 ? -4.995 4.178 5.568 1.00 91.75 88 VAL A O 1
ATOM 677 N N . GLY A 1 89 ? -6.725 4.935 6.784 1.00 91.06 89 GLY A N 1
ATOM 678 C CA . GLY A 1 89 ? -7.661 5.014 5.663 1.00 91.06 89 GLY A CA 1
ATOM 679 C C . GLY A 1 89 ? -7.207 6.022 4.605 1.00 91.06 89 GLY A C 1
ATOM 680 O O . GLY A 1 89 ? -7.141 5.686 3.425 1.00 91.06 89 GLY A O 1
ATOM 681 N N . LEU A 1 90 ? -6.811 7.225 5.027 1.00 93.88 90 LEU A N 1
ATOM 682 C CA . LEU A 1 90 ? -6.262 8.262 4.151 1.00 93.88 90 LEU A CA 1
ATOM 683 C C . LEU A 1 90 ? -4.980 7.798 3.455 1.00 93.88 90 LEU A C 1
ATOM 685 O O . LEU A 1 90 ? -4.836 8.008 2.252 1.00 93.88 90 LEU A O 1
ATOM 689 N N . TYR A 1 91 ? -4.081 7.117 4.172 1.00 95.25 91 TYR A N 1
ATOM 690 C CA . TYR A 1 91 ? -2.895 6.508 3.567 1.00 95.25 91 TYR A CA 1
ATOM 691 C C . TYR A 1 91 ? -3.275 5.495 2.481 1.00 95.25 91 TYR A C 1
ATOM 693 O O . TYR A 1 91 ? -2.729 5.538 1.382 1.00 95.25 91 TYR A O 1
ATOM 701 N N . TRP A 1 92 ? -4.226 4.601 2.765 1.00 94.88 92 TRP A N 1
ATOM 702 C CA . TRP A 1 92 ? -4.656 3.580 1.810 1.00 94.88 92 TRP A CA 1
ATOM 703 C C . TRP A 1 92 ? -5.257 4.201 0.543 1.00 94.88 92 TRP A C 1
ATOM 705 O O . TRP A 1 92 ? -4.886 3.824 -0.566 1.00 94.88 92 TRP A O 1
ATOM 715 N N . HIS A 1 93 ? -6.119 5.208 0.701 1.00 95.00 93 HIS A N 1
ATOM 716 C CA . HIS A 1 93 ? -6.687 5.951 -0.425 1.00 95.00 93 HIS A CA 1
ATOM 717 C C . HIS A 1 93 ? -5.635 6.728 -1.219 1.00 95.00 93 HIS A C 1
ATOM 719 O O . HIS A 1 93 ? -5.702 6.767 -2.444 1.00 95.00 93 HIS A O 1
ATOM 725 N N . PHE A 1 94 ? -4.646 7.323 -0.552 1.00 94.69 94 PHE A N 1
ATOM 726 C CA . PHE A 1 94 ? -3.543 7.996 -1.232 1.00 94.69 94 PHE A CA 1
ATOM 727 C C . PHE A 1 94 ? -2.754 7.027 -2.119 1.00 94.69 94 PHE A C 1
ATOM 729 O O . PHE A 1 94 ? -2.482 7.338 -3.279 1.00 94.69 94 PHE A O 1
ATOM 736 N N . VAL A 1 95 ? -2.427 5.842 -1.597 1.00 95.31 95 VAL A N 1
ATOM 737 C CA . VAL A 1 95 ? -1.738 4.802 -2.368 1.00 95.31 95 VAL A CA 1
ATOM 738 C C . VAL A 1 95 ? -2.580 4.393 -3.581 1.00 95.31 95 VAL A C 1
ATOM 740 O O . VAL A 1 95 ? -2.055 4.387 -4.690 1.00 95.31 95 VAL A O 1
ATOM 743 N N . ASP A 1 96 ? -3.880 4.154 -3.409 1.00 93.44 96 ASP A N 1
ATOM 744 C CA . ASP A 1 96 ? -4.794 3.802 -4.507 1.00 93.44 96 ASP A CA 1
ATOM 745 C C . ASP A 1 96 ? -4.828 4.869 -5.622 1.00 93.44 96 ASP A C 1
ATOM 747 O O . ASP A 1 96 ? -4.687 4.558 -6.805 1.00 93.44 96 ASP A O 1
ATOM 751 N N . ILE A 1 97 ? -4.889 6.155 -5.260 1.00 94.62 97 ILE A N 1
ATOM 752 C CA . ILE A 1 97 ? -4.848 7.266 -6.228 1.00 94.62 97 ILE A CA 1
ATOM 753 C C . ILE A 1 97 ? -3.527 7.279 -7.007 1.00 94.62 97 ILE A C 1
ATOM 755 O O . ILE A 1 97 ? -3.527 7.451 -8.228 1.00 94.62 97 ILE A O 1
ATOM 759 N N . VAL A 1 98 ? -2.393 7.085 -6.325 1.00 94.31 98 VAL A N 1
ATOM 760 C CA . VAL A 1 98 ? -1.079 7.006 -6.984 1.00 94.31 98 VAL A CA 1
ATOM 761 C C . VAL A 1 98 ? -1.039 5.836 -7.968 1.00 94.31 98 VAL A C 1
ATOM 763 O O . VAL A 1 98 ? -0.475 5.982 -9.053 1.00 94.31 98 VAL A O 1
ATOM 766 N N . TRP A 1 99 ? -1.674 4.705 -7.642 1.00 92.38 99 TRP A N 1
ATOM 767 C CA . TRP A 1 99 ? -1.759 3.575 -8.564 1.00 92.38 99 TRP A CA 1
ATOM 768 C C . TRP A 1 99 ? -2.520 3.918 -9.842 1.00 92.38 99 TRP A C 1
ATOM 770 O O . TRP A 1 99 ? -2.041 3.610 -10.928 1.00 92.38 99 TRP A O 1
ATOM 780 N N . ILE A 1 100 ? -3.659 4.607 -9.738 1.00 92.12 100 ILE A N 1
ATOM 781 C CA . ILE A 1 100 ? -4.449 5.025 -10.908 1.00 92.12 100 ILE A CA 1
ATOM 782 C C . ILE A 1 100 ? -3.603 5.890 -11.855 1.00 92.12 100 ILE A C 1
ATOM 784 O O . ILE A 1 100 ? -3.651 5.713 -13.076 1.00 92.12 100 ILE A O 1
ATOM 788 N N . LEU A 1 101 ? -2.787 6.795 -11.306 1.00 91.00 101 LEU A N 1
ATOM 789 C CA . LEU A 1 101 ? -1.876 7.630 -12.093 1.00 91.00 101 LEU A CA 1
ATOM 790 C C . LEU A 1 101 ? -0.784 6.799 -12.777 1.00 91.00 101 LEU A C 1
ATOM 792 O O . LEU A 1 101 ? -0.567 6.958 -13.979 1.00 91.00 101 LEU A O 1
ATOM 796 N N . ILE A 1 102 ? -0.129 5.895 -12.038 1.00 89.56 102 ILE A N 1
ATOM 797 C CA . ILE A 1 102 ? 0.902 5.002 -12.589 1.00 89.56 102 ILE A CA 1
ATOM 798 C C . ILE A 1 102 ? 0.302 4.131 -13.693 1.00 89.56 102 ILE A C 1
ATOM 800 O O . ILE A 1 102 ? 0.844 4.098 -14.793 1.00 89.56 102 ILE A O 1
ATOM 804 N N . PHE A 1 103 ? -0.834 3.482 -13.433 1.00 88.38 103 PHE A N 1
ATOM 805 C CA . PHE A 1 103 ? -1.513 2.617 -14.391 1.00 88.38 103 PHE A CA 1
ATOM 806 C C . PHE 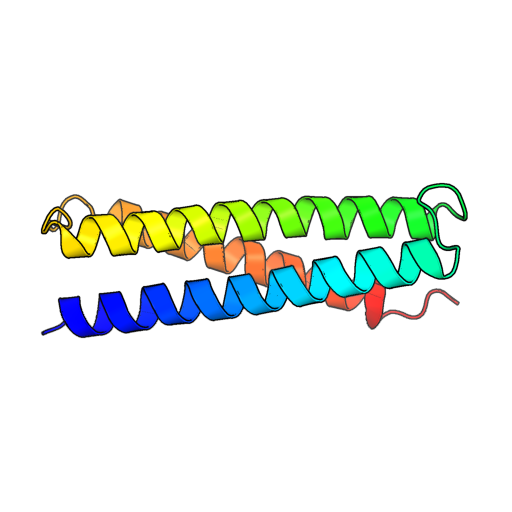A 1 103 ? -1.852 3.365 -15.684 1.00 88.38 103 PHE A C 1
ATOM 808 O O . PHE A 1 103 ? -1.590 2.875 -16.781 1.00 88.38 103 PHE A O 1
ATOM 815 N N . THR A 1 104 ? -2.359 4.593 -15.562 1.00 88.50 104 THR A N 1
ATOM 816 C CA . THR A 1 104 ? -2.681 5.431 -16.721 1.00 88.50 104 THR A CA 1
ATOM 817 C C . THR A 1 104 ? -1.437 5.747 -17.548 1.00 88.50 104 THR A C 1
ATOM 819 O O . THR A 1 104 ? -1.435 5.538 -18.757 1.00 88.50 104 THR A O 1
ATOM 822 N N . VAL A 1 105 ? -0.360 6.217 -16.918 1.00 85.88 105 VAL A N 1
ATOM 823 C CA . VAL A 1 105 ? 0.857 6.625 -17.638 1.00 85.88 105 VAL A CA 1
ATOM 824 C C . VAL A 1 105 ? 1.596 5.434 -18.246 1.00 85.88 105 VAL A C 1
ATOM 826 O O . VAL A 1 105 ? 2.132 5.546 -19.342 1.00 85.88 105 VAL A O 1
ATOM 829 N N . VAL A 1 106 ? 1.633 4.308 -17.539 1.00 82.88 106 VAL A N 1
ATOM 830 C CA . VAL A 1 106 ? 2.443 3.146 -17.912 1.00 82.88 106 VAL A CA 1
ATOM 831 C C . VAL A 1 106 ? 1.719 2.206 -18.873 1.00 82.88 106 VAL A C 1
ATOM 833 O O . VAL A 1 106 ? 2.348 1.698 -19.796 1.00 82.88 106 VAL A O 1
ATOM 836 N N . TYR A 1 107 ? 0.425 1.954 -18.658 1.00 81.31 107 TYR A N 1
ATOM 837 C CA . TYR A 1 107 ? -0.325 0.955 -19.427 1.00 81.31 107 TYR A CA 1
ATOM 838 C C . TYR A 1 107 ? -1.273 1.575 -20.464 1.00 81.31 107 TYR A C 1
ATOM 840 O O . TYR A 1 107 ? -1.526 0.939 -21.485 1.00 81.31 107 TYR A O 1
ATOM 848 N N . LEU A 1 108 ? -1.815 2.783 -20.234 1.00 81.25 108 LEU A N 1
ATOM 849 C CA . LEU A 1 108 ? -2.818 3.384 -21.134 1.00 81.25 108 LEU A CA 1
ATOM 850 C C . LEU A 1 108 ? -2.244 4.388 -22.135 1.00 81.25 108 LEU A C 1
ATOM 852 O O . LEU A 1 108 ? -2.807 4.528 -23.219 1.00 81.25 108 LEU A O 1
ATOM 856 N N . ILE A 1 109 ? -1.168 5.101 -21.796 1.00 78.31 109 ILE A N 1
ATOM 857 C CA . ILE A 1 109 ? -0.528 6.040 -22.723 1.00 78.31 109 ILE A CA 1
ATOM 858 C C . ILE A 1 109 ? 0.454 5.260 -23.609 1.00 78.31 109 ILE A C 1
ATOM 860 O O . ILE A 1 109 ? 1.464 4.770 -23.102 1.00 78.31 109 ILE A O 1
ATOM 864 N N . PRO A 1 110 ? 0.214 5.156 -24.931 1.00 58.75 110 PRO A N 1
ATOM 865 C CA . PRO A 1 110 ? 1.177 4.552 -25.834 1.00 58.75 110 PRO A CA 1
ATOM 866 C C . PRO A 1 110 ? 2.384 5.484 -25.946 1.00 58.75 110 PRO A C 1
ATOM 868 O O . PRO A 1 110 ? 2.273 6.603 -26.452 1.00 58.75 110 PRO A O 1
ATOM 871 N N . VAL A 1 111 ? 3.542 5.027 -25.480 1.00 61.19 111 VAL A N 1
ATOM 872 C CA . VAL A 1 111 ? 4.830 5.610 -25.868 1.00 61.19 111 VAL A CA 1
ATOM 873 C C . VAL A 1 111 ? 5.121 5.143 -27.293 1.00 61.19 111 VAL A C 1
ATOM 875 O O . VAL A 1 111 ? 5.541 4.007 -27.504 1.00 61.19 111 VAL A O 1
ATOM 878 N N . GLY A 1 112 ? 4.755 5.989 -28.259 1.00 50.97 112 GLY A N 1
ATOM 879 C CA . GLY A 1 112 ? 5.022 5.800 -29.688 1.00 50.97 112 GLY A CA 1
ATOM 880 C C . GLY A 1 112 ? 6.479 6.021 -30.061 1.00 50.97 112 GLY A C 1
ATOM 881 O O . GLY A 1 112 ? 7.151 6.824 -29.374 1.00 50.97 112 GLY A O 1
#

Radius of gyration: 17.28 Å; chains: 1; bounding box: 41×23×52 Å

Sequence (112 aa):
DDLRQFRVWTIATALLGATFLAGQFYEFTLFVAEGMKLETSPFSSSFFVLTGFHGLHVAIGILMLVSLWAASMGGRITSGKAEVVENVGLYWHFVDIVWILIFTVVYLIPVG

Foldseek 3Di:
DVLVVLLVVLVVLLVVLVVVLVVLVVVVVVCVVVPLDCPPDPLSVVLCVLSVVLSVLSVVLSVLSVVVSVCSVVVNDDPVCVVVVVVSVVSNVVSVVSVVVSCCVNPVDDPD

pLDDT: mean 84.11, std 10.96, range [50.97, 95.75]